Protein AF-A0A257JCW4-F1 (afdb_monomer_lite)

Foldseek 3Di:
DDDPVNVVVVVVVVVVVVVCVCCVVVPPDPLCVFAPPDAQDDDPQWDRPGRFWIAGPVRDIGGDDDPDDDPPCPVVVVD

Radius of gyration: 21.8 Å; chains: 1; bounding box: 38×29×60 Å

Secondary structure (DSSP, 8-state):
---HHHHHHHHHHHHHHHHHHHHHHHHS-THHHHS-SSPPP--TTEEESSSSEEEETTS-EEE---S---SS-HHHHH-

pLDDT: mean 89.46, std 7.41, range [60.53, 96.88]

Sequence (79 aa):
MSTRRKFLLGTASVAAAGTALVVGWGLLPVRQRLRGSTPLTTAPGQQAFNGWVKIGADDTVTIQVPKSEMGQGVLTSLA

Structure (mmCIF, N/CA/C/O backbone):
data_AF-A0A257JCW4-F1
#
_entry.id   AF-A0A257JCW4-F1
#
loop_
_atom_site.group_PDB
_atom_site.id
_atom_site.type_symbol
_atom_site.label_atom_id
_atom_site.label_alt_id
_atom_site.label_comp_id
_atom_site.label_asym_id
_atom_site.label_entity_id
_atom_site.label_seq_id
_atom_site.pdbx_PDB_ins_code
_atom_site.Cartn_x
_atom_site.Cartn_y
_atom_site.Cartn_z
_atom_site.occupancy
_atom_site.B_iso_or_equiv
_atom_site.auth_seq_id
_atom_site.auth_comp_id
_atom_site.auth_asym_id
_atom_site.auth_atom_id
_atom_site.pdbx_PDB_model_num
ATOM 1 N N . MET A 1 1 ? 25.322 11.316 -34.793 1.00 60.53 1 MET A N 1
ATOM 2 C CA . MET A 1 1 ? 24.243 10.873 -35.711 1.00 60.53 1 MET A CA 1
ATOM 3 C C . MET A 1 1 ? 23.621 9.581 -35.198 1.00 60.53 1 MET A C 1
ATOM 5 O O . MET A 1 1 ? 24.305 8.565 -35.139 1.00 60.53 1 MET A O 1
ATOM 9 N N . SER A 1 2 ? 22.354 9.616 -34.776 1.00 67.00 2 SER A N 1
ATOM 10 C CA . SER A 1 2 ? 21.601 8.396 -34.458 1.00 67.00 2 SER A CA 1
ATOM 11 C C . SER A 1 2 ? 21.150 7.739 -35.763 1.00 67.00 2 SER A C 1
ATOM 13 O O . SER A 1 2 ? 20.471 8.363 -36.574 1.00 67.00 2 SER A O 1
ATOM 15 N N . THR A 1 3 ? 21.578 6.503 -36.012 1.00 88.75 3 THR A N 1
ATOM 16 C CA . THR A 1 3 ? 21.159 5.732 -37.190 1.00 88.75 3 THR A CA 1
ATOM 17 C C . THR A 1 3 ? 19.758 5.165 -36.955 1.00 88.75 3 THR A C 1
ATOM 19 O O . THR A 1 3 ? 19.463 4.727 -35.844 1.00 88.75 3 THR A O 1
ATOM 22 N N . ARG A 1 4 ? 18.922 5.064 -38.001 1.00 92.62 4 ARG A N 1
ATOM 23 C CA . ARG A 1 4 ? 17.569 4.462 -37.942 1.00 92.62 4 ARG A CA 1
ATOM 24 C C . ARG A 1 4 ? 17.530 3.128 -37.180 1.00 92.62 4 ARG A C 1
ATOM 26 O O . ARG A 1 4 ? 16.626 2.895 -36.389 1.00 92.62 4 ARG A O 1
ATOM 33 N N . ARG A 1 5 ? 18.566 2.295 -37.334 1.00 92.06 5 ARG A N 1
ATOM 34 C CA . ARG A 1 5 ? 18.741 1.038 -36.588 1.00 92.06 5 ARG A CA 1
ATOM 35 C C . ARG A 1 5 ? 18.784 1.230 -35.067 1.00 92.06 5 ARG A C 1
ATOM 37 O O . ARG A 1 5 ? 18.135 0.482 -34.352 1.00 92.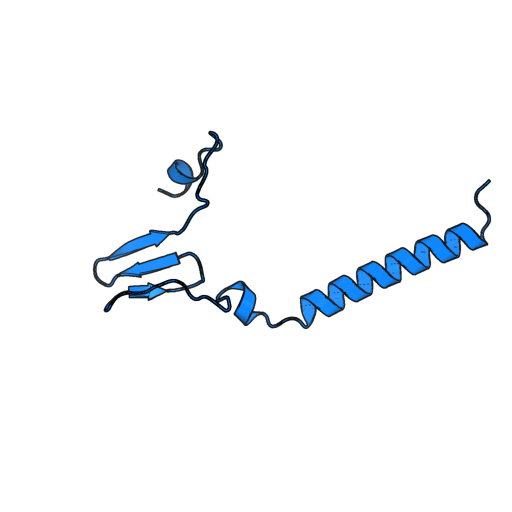06 5 ARG A O 1
ATOM 44 N N . LYS A 1 6 ? 19.525 2.223 -34.564 1.00 91.25 6 LYS A N 1
ATOM 45 C CA . LYS A 1 6 ? 19.621 2.506 -33.121 1.00 91.25 6 LYS A CA 1
ATOM 46 C C . LYS A 1 6 ? 18.287 3.006 -32.565 1.00 91.25 6 LYS A C 1
ATOM 48 O O . LYS A 1 6 ? 17.913 2.620 -31.467 1.00 91.25 6 LYS A O 1
ATOM 53 N N . PHE A 1 7 ? 17.555 3.803 -33.346 1.00 92.62 7 PHE A N 1
ATOM 54 C CA . PHE A 1 7 ? 16.216 4.267 -32.978 1.00 92.62 7 PHE A CA 1
ATOM 55 C C . PHE A 1 7 ? 15.202 3.115 -32.885 1.00 92.62 7 PHE A C 1
ATOM 57 O O . PHE A 1 7 ? 14.485 3.002 -31.892 1.00 92.62 7 PHE A O 1
ATOM 64 N N . LEU A 1 8 ? 15.184 2.219 -33.877 1.00 94.69 8 LEU A N 1
ATOM 65 C CA . LEU A 1 8 ? 14.302 1.047 -33.871 1.00 94.69 8 LEU A CA 1
ATOM 66 C C . LEU A 1 8 ? 14.625 0.089 -32.718 1.00 94.69 8 LEU A C 1
ATOM 68 O O . LEU A 1 8 ? 13.721 -0.378 -32.036 1.00 94.69 8 LEU A O 1
ATOM 72 N N . LEU A 1 9 ? 15.909 -0.156 -32.450 1.00 94.56 9 LEU A N 1
ATOM 73 C CA . LEU A 1 9 ? 16.322 -0.992 -31.320 1.00 94.56 9 LEU A CA 1
ATOM 74 C C . LEU A 1 9 ? 15.969 -0.351 -29.970 1.00 94.56 9 LEU A C 1
ATOM 76 O O . LEU A 1 9 ? 15.472 -1.037 -29.081 1.00 94.56 9 LEU A O 1
ATOM 80 N N . GLY A 1 10 ? 16.170 0.962 -29.828 1.00 93.81 10 GLY A N 1
ATOM 81 C CA . GLY A 1 10 ? 15.813 1.695 -28.613 1.00 93.81 10 GLY A CA 1
ATOM 82 C C . GLY A 1 10 ? 14.313 1.630 -28.320 1.00 93.81 10 GLY A C 1
ATOM 83 O O . GLY A 1 10 ? 13.910 1.219 -27.236 1.00 93.81 10 GLY A O 1
ATOM 84 N N . THR A 1 11 ? 13.477 1.952 -29.305 1.00 92.81 11 THR A N 1
ATOM 85 C CA . THR A 1 11 ? 12.012 1.925 -29.148 1.00 92.81 11 THR A CA 1
ATOM 86 C C . THR A 1 11 ? 11.474 0.517 -28.887 1.00 92.81 11 THR A C 1
ATOM 88 O O . THR A 1 11 ? 10.664 0.342 -27.978 1.00 92.81 11 THR A O 1
ATOM 91 N N . ALA A 1 12 ? 11.979 -0.501 -29.593 1.00 95.31 12 ALA A N 1
ATOM 92 C CA . ALA A 1 12 ? 11.613 -1.896 -29.346 1.00 95.31 12 ALA A CA 1
ATOM 93 C C . ALA A 1 12 ? 11.977 -2.349 -27.921 1.00 95.31 12 ALA A C 1
ATOM 95 O O . ALA A 1 12 ? 11.184 -3.025 -27.268 1.00 95.31 12 ALA A O 1
ATOM 96 N N . SER A 1 13 ? 13.144 -1.940 -27.410 1.00 93.88 13 SER A N 1
ATOM 97 C CA . SER A 1 13 ? 13.577 -2.298 -26.054 1.00 93.88 13 SER A CA 1
ATOM 98 C C . SER A 1 13 ? 12.697 -1.678 -24.963 1.00 93.88 13 SER A C 1
ATOM 100 O O . SER A 1 13 ? 12.322 -2.365 -24.015 1.00 93.88 13 SER A O 1
ATOM 102 N N . VAL A 1 14 ? 12.293 -0.413 -25.127 1.00 96.19 14 VAL A N 1
ATOM 103 C CA . VAL A 1 14 ? 11.388 0.272 -24.190 1.00 96.19 14 VAL A CA 1
ATOM 104 C C . VAL A 1 14 ? 10.005 -0.376 -24.211 1.00 96.19 14 VAL A C 1
ATOM 106 O O . VAL A 1 14 ? 9.432 -0.631 -23.154 1.00 96.19 14 VAL A O 1
ATOM 109 N N . ALA A 1 15 ? 9.489 -0.699 -25.400 1.00 96.06 15 ALA A N 1
ATOM 110 C CA . ALA A 1 15 ? 8.203 -1.373 -25.543 1.00 96.06 15 ALA A CA 1
ATOM 111 C C . ALA A 1 15 ? 8.212 -2.764 -24.888 1.00 96.06 15 ALA A C 1
ATOM 113 O O . ALA A 1 15 ? 7.276 -3.113 -24.166 1.00 96.06 15 ALA A O 1
ATOM 114 N N . ALA A 1 16 ? 9.284 -3.536 -25.082 1.00 96.00 16 ALA A N 1
ATOM 115 C CA . ALA A 1 16 ? 9.443 -4.842 -24.453 1.00 96.00 16 ALA A CA 1
ATOM 116 C C . ALA A 1 16 ? 9.508 -4.733 -22.921 1.00 96.00 16 ALA A C 1
ATOM 118 O O . ALA A 1 16 ? 8.789 -5.451 -22.229 1.00 96.00 16 ALA A O 1
ATOM 119 N N . ALA A 1 17 ? 10.304 -3.799 -22.389 1.00 96.12 17 ALA A N 1
ATOM 120 C CA . ALA A 1 17 ? 10.415 -3.572 -20.948 1.00 96.12 17 ALA A CA 1
ATOM 121 C C . ALA A 1 17 ? 9.081 -3.124 -20.327 1.00 96.12 17 ALA A C 1
ATOM 123 O O . ALA A 1 17 ? 8.670 -3.654 -19.295 1.00 96.12 17 ALA A O 1
ATOM 124 N N . GLY A 1 18 ? 8.371 -2.199 -20.980 1.00 96.19 18 GLY A N 1
ATOM 125 C CA . GLY A 1 18 ? 7.051 -1.747 -20.541 1.00 96.19 18 GLY A CA 1
ATOM 126 C C . GLY A 1 18 ? 6.023 -2.877 -20.544 1.00 96.19 18 GLY A C 1
ATOM 127 O O . GLY A 1 18 ? 5.307 -3.063 -19.563 1.00 96.19 18 GLY A O 1
ATOM 128 N N . THR A 1 19 ? 5.998 -3.688 -21.605 1.00 96.06 19 THR A N 1
ATOM 129 C CA . THR A 1 19 ? 5.085 -4.837 -21.710 1.00 96.06 19 THR A CA 1
ATOM 130 C C . THR A 1 19 ? 5.377 -5.873 -20.629 1.00 96.06 19 THR A C 1
ATOM 132 O O . THR A 1 19 ? 4.459 -6.322 -19.947 1.00 96.06 19 THR A O 1
ATOM 135 N N . ALA A 1 20 ? 6.651 -6.213 -20.415 1.00 94.81 20 ALA A N 1
ATOM 136 C CA . ALA A 1 20 ? 7.058 -7.144 -19.369 1.00 94.81 20 ALA A CA 1
ATOM 137 C C . ALA A 1 20 ? 6.668 -6.645 -17.968 1.00 94.81 20 ALA A C 1
ATOM 139 O O . ALA A 1 20 ? 6.186 -7.435 -17.159 1.00 94.81 20 ALA A O 1
ATOM 140 N N . LEU A 1 21 ? 6.808 -5.343 -17.690 1.00 94.44 21 LEU A N 1
ATOM 141 C CA . LEU A 1 21 ? 6.390 -4.752 -16.418 1.00 94.44 21 LEU A CA 1
ATOM 142 C C . LEU A 1 21 ? 4.872 -4.827 -16.224 1.00 94.44 21 LEU A C 1
ATOM 144 O O . LEU A 1 21 ? 4.419 -5.244 -15.161 1.00 94.44 21 LEU A O 1
ATOM 148 N N . VAL A 1 22 ? 4.089 -4.448 -17.238 1.00 94.50 22 VAL A N 1
ATOM 149 C CA . VAL A 1 22 ? 2.618 -4.480 -17.170 1.00 94.50 22 VAL A CA 1
ATOM 150 C C . VAL A 1 22 ? 2.119 -5.907 -16.966 1.00 94.50 22 VAL A C 1
ATOM 152 O O . VAL A 1 22 ? 1.299 -6.146 -16.081 1.00 94.50 22 VAL A O 1
ATOM 155 N N . VAL A 1 23 ? 2.641 -6.863 -17.738 1.00 94.25 23 VAL A N 1
ATOM 156 C CA . VAL A 1 23 ? 2.267 -8.279 -17.633 1.00 94.25 23 VAL A CA 1
ATOM 157 C C . VAL A 1 23 ? 2.711 -8.856 -16.291 1.00 94.25 23 VAL A C 1
ATOM 159 O O . VAL A 1 23 ? 1.903 -9.460 -15.591 1.00 94.25 23 VAL A O 1
ATOM 162 N N . GLY A 1 24 ? 3.965 -8.629 -15.895 1.00 90.75 24 GLY A N 1
ATOM 163 C CA . GLY A 1 24 ? 4.499 -9.101 -14.620 1.00 90.75 24 GLY A CA 1
ATOM 164 C C . GLY A 1 24 ? 3.699 -8.557 -13.440 1.00 90.75 24 GLY A C 1
ATOM 165 O O . GLY A 1 24 ? 3.216 -9.324 -12.615 1.00 90.75 24 GLY A O 1
ATOM 166 N N . TRP A 1 25 ? 3.476 -7.245 -13.379 1.00 89.44 25 TRP A N 1
ATOM 167 C CA . TRP A 1 25 ? 2.708 -6.638 -12.295 1.00 89.44 25 TRP A CA 1
ATOM 168 C C . TRP A 1 25 ? 1.231 -7.045 -12.315 1.00 89.44 25 TRP A C 1
ATOM 170 O O . TRP A 1 25 ? 0.661 -7.295 -11.254 1.00 89.44 25 TRP A O 1
ATOM 180 N N . GLY A 1 26 ? 0.613 -7.128 -13.496 1.00 89.44 26 GLY A N 1
ATOM 181 C CA . GLY A 1 26 ? -0.798 -7.478 -13.664 1.00 89.44 26 GLY A CA 1
ATOM 182 C C . GLY A 1 26 ? -1.123 -8.930 -13.310 1.00 89.44 26 GLY A C 1
ATOM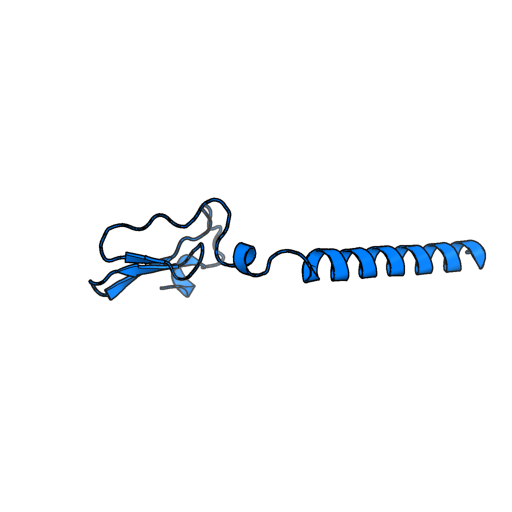 183 O O . GLY A 1 26 ? -2.176 -9.185 -12.732 1.00 89.44 26 GLY A O 1
ATOM 184 N N . LEU A 1 27 ? -0.218 -9.867 -13.610 1.00 89.81 27 LEU A N 1
ATOM 185 C CA . LEU A 1 27 ? -0.400 -11.291 -13.308 1.00 89.81 27 LEU A CA 1
ATOM 186 C C . LEU A 1 27 ? 0.045 -11.678 -11.891 1.00 89.81 27 LEU A C 1
ATOM 188 O O . LEU A 1 27 ? -0.356 -12.732 -11.394 1.00 89.81 27 LEU A O 1
ATOM 192 N N . LEU A 1 28 ? 0.853 -10.852 -11.217 1.00 85.44 28 LEU A N 1
ATOM 193 C CA . LEU A 1 28 ? 1.231 -11.103 -9.827 1.00 85.44 28 LEU A CA 1
ATOM 194 C C . LEU A 1 28 ? -0.009 -11.097 -8.905 1.00 85.44 28 LEU A C 1
ATOM 196 O O . LEU A 1 28 ? -0.869 -10.220 -9.037 1.00 85.44 28 LEU A O 1
ATOM 200 N N . PRO A 1 29 ? -0.109 -12.023 -7.928 1.00 80.38 29 PRO A N 1
ATOM 201 C CA . PRO A 1 29 ? -1.303 -12.172 -7.100 1.00 80.38 29 PRO A CA 1
ATOM 202 C C . PRO A 1 29 ? -1.693 -10.882 -6.362 1.00 80.38 29 PRO A C 1
ATOM 204 O O . PRO A 1 29 ? -1.016 -10.443 -5.432 1.00 80.38 29 PRO A O 1
ATOM 2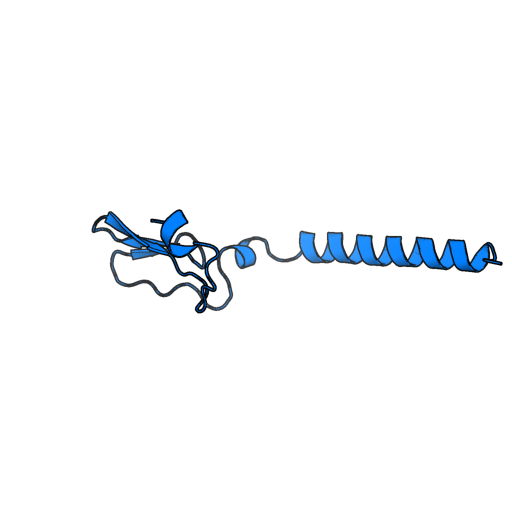07 N N . VAL A 1 30 ? -2.852 -10.312 -6.705 1.00 72.75 30 VAL A N 1
ATOM 208 C CA . VAL A 1 30 ? -3.362 -9.059 -6.109 1.00 72.75 30 VAL A CA 1
ATOM 209 C C . VAL A 1 30 ? -3.504 -9.160 -4.585 1.00 72.75 30 VAL A C 1
ATOM 211 O O . VAL A 1 30 ? -3.160 -8.226 -3.863 1.00 72.75 30 VAL A O 1
ATOM 214 N N . ARG A 1 31 ? -3.929 -10.323 -4.075 1.00 66.12 31 ARG A N 1
ATOM 215 C CA . ARG A 1 31 ? -4.101 -10.586 -2.632 1.00 66.12 31 ARG A CA 1
ATOM 216 C C . ARG A 1 31 ? -2.832 -10.353 -1.805 1.00 66.12 31 ARG A C 1
ATOM 218 O O . ARG A 1 31 ? -2.928 -9.908 -0.663 1.00 66.12 31 ARG A O 1
ATOM 225 N N . GLN A 1 32 ? -1.655 -10.600 -2.384 1.00 72.75 32 GLN A N 1
ATOM 226 C CA . GLN A 1 32 ? -0.374 -10.451 -1.687 1.00 72.75 32 GLN A CA 1
ATOM 227 C C . GLN A 1 32 ? 0.023 -8.985 -1.470 1.00 72.75 32 GLN A C 1
ATOM 229 O O . GLN A 1 32 ? 0.891 -8.704 -0.650 1.00 72.75 32 GLN A O 1
ATOM 234 N N . ARG A 1 33 ? -0.640 -8.043 -2.155 1.00 77.44 33 ARG A N 1
ATOM 235 C CA . ARG A 1 33 ? -0.402 -6.599 -2.005 1.00 77.44 33 ARG A CA 1
ATOM 236 C C . ARG A 1 33 ? -0.979 -6.050 -0.703 1.00 77.44 33 ARG A C 1
ATOM 238 O O . ARG A 1 33 ? -0.413 -5.137 -0.117 1.00 77.44 33 ARG A O 1
ATOM 245 N N . LEU A 1 34 ? -2.105 -6.612 -0.260 1.00 80.62 34 LEU A N 1
ATOM 246 C CA . LEU A 1 34 ? -2.769 -6.213 0.982 1.00 80.62 34 LEU A CA 1
ATOM 247 C C . LEU A 1 34 ? -2.397 -7.122 2.150 1.00 80.62 34 LEU A C 1
ATOM 249 O O . LEU A 1 34 ? -2.348 -6.649 3.279 1.00 80.62 34 LEU A O 1
ATOM 253 N N . ARG A 1 35 ? -2.123 -8.407 1.903 1.00 79.50 35 ARG A N 1
ATOM 254 C CA . ARG A 1 35 ? -1.630 -9.343 2.919 1.00 79.50 35 ARG A CA 1
ATOM 255 C C . ARG A 1 35 ? -0.399 -10.075 2.401 1.00 79.50 35 ARG A C 1
ATOM 257 O O . ARG A 1 35 ? -0.520 -11.011 1.614 1.00 79.50 35 ARG A O 1
ATOM 264 N N . GLY A 1 36 ? 0.772 -9.622 2.843 1.00 77.62 36 GLY A N 1
ATOM 265 C CA . GLY A 1 36 ? 2.053 -10.236 2.504 1.00 77.62 36 GLY A CA 1
ATOM 266 C C . GLY A 1 36 ? 2.231 -11.630 3.114 1.00 77.62 36 GLY A C 1
ATOM 267 O O . GLY A 1 36 ? 1.388 -12.114 3.870 1.00 77.62 36 GLY A O 1
ATOM 268 N N . SER A 1 37 ? 3.357 -12.273 2.798 1.00 81.38 37 SER A N 1
ATOM 269 C CA . SER A 1 37 ? 3.743 -13.576 3.365 1.00 81.38 37 SER A CA 1
ATOM 270 C C . SER A 1 37 ? 3.899 -13.546 4.886 1.00 81.38 37 SER A C 1
ATOM 272 O O . SER A 1 37 ? 3.690 -14.563 5.541 1.00 81.38 37 SER A O 1
ATOM 274 N N . THR A 1 38 ? 4.237 -12.379 5.433 1.00 84.94 38 THR A N 1
ATOM 275 C CA . THR A 1 38 ? 4.290 -12.112 6.870 1.00 84.94 38 THR A CA 1
ATOM 276 C C . THR A 1 38 ? 3.082 -11.246 7.232 1.00 84.94 38 THR A C 1
ATOM 278 O O . THR A 1 38 ? 3.117 -10.035 7.008 1.00 84.94 38 THR A O 1
ATOM 281 N N . PRO A 1 39 ? 1.973 -11.843 7.700 1.00 84.19 39 PRO A N 1
ATOM 282 C CA . PRO A 1 39 ? 0.767 -11.093 8.021 1.00 84.19 39 PRO A CA 1
ATOM 283 C C . PRO A 1 39 ? 0.955 -10.229 9.274 1.00 84.19 39 PRO A C 1
ATOM 285 O O . PRO A 1 39 ? 1.781 -10.523 10.137 1.00 84.19 39 PRO A O 1
ATOM 288 N N . LEU A 1 40 ? 0.141 -9.177 9.381 1.00 89.62 40 LEU A N 1
ATOM 289 C CA . LEU A 1 40 ? 0.085 -8.317 10.559 1.00 89.62 40 LEU A CA 1
ATOM 290 C C . LEU A 1 40 ? -0.338 -9.128 11.793 1.00 89.62 40 LEU A C 1
ATOM 292 O O . LEU A 1 40 ? -1.378 -9.786 11.773 1.00 89.62 40 LEU A O 1
ATOM 296 N N . THR A 1 41 ? 0.443 -9.056 12.872 1.00 91.19 41 THR A N 1
ATOM 297 C CA . THR A 1 41 ? 0.149 -9.776 14.118 1.00 91.19 41 THR A CA 1
ATOM 298 C C . THR A 1 41 ? -1.136 -9.261 14.770 1.00 91.19 41 THR A C 1
ATOM 300 O O . THR A 1 41 ? -1.257 -8.072 15.095 1.00 91.19 41 THR A O 1
ATOM 303 N N . THR A 1 42 ? -2.077 -10.170 15.019 1.00 93.31 42 THR A N 1
ATOM 304 C CA . THR A 1 42 ? -3.367 -9.910 15.676 1.00 93.31 42 THR A CA 1
ATOM 305 C C . THR A 1 42 ? -3.471 -10.664 16.999 1.00 93.31 42 THR A C 1
ATOM 307 O O . THR A 1 42 ? -3.069 -11.823 17.082 1.00 93.31 42 THR A O 1
ATOM 310 N N . ALA A 1 43 ? -4.039 -10.021 18.016 1.00 91.81 43 ALA A N 1
ATOM 311 C CA . ALA A 1 43 ? -4.461 -10.656 19.266 1.00 91.81 43 ALA A CA 1
ATOM 312 C C . ALA A 1 43 ? -5.946 -11.085 19.191 1.00 91.81 43 ALA A C 1
ATOM 314 O O . ALA A 1 43 ? -6.644 -10.675 18.257 1.00 91.81 43 ALA A O 1
ATOM 315 N N . PRO A 1 44 ? -6.462 -11.886 20.147 1.00 93.25 44 PRO A N 1
ATOM 316 C CA . PRO A 1 44 ? -7.894 -12.173 20.235 1.00 93.25 44 PRO A CA 1
ATOM 317 C C . PRO A 1 44 ? -8.726 -10.884 20.237 1.00 93.25 44 PRO A C 1
ATOM 319 O O . PRO A 1 44 ? -8.378 -9.920 20.914 1.00 93.25 44 PRO A O 1
ATOM 322 N N . GLY A 1 45 ? -9.802 -10.856 19.446 1.00 93.38 45 GLY A N 1
ATOM 323 C CA . GLY A 1 45 ? -10.646 -9.667 19.285 1.00 93.38 45 GLY A CA 1
ATOM 324 C C . GLY A 1 45 ? -10.091 -8.595 18.340 1.00 93.38 45 GLY A C 1
ATOM 325 O O . GLY A 1 45 ? -10.738 -7.568 18.175 1.00 93.38 45 GLY A O 1
ATOM 326 N N . GLN A 1 46 ? -8.934 -8.806 17.698 1.00 95.88 46 GLN A N 1
ATOM 327 C CA . GLN A 1 46 ? -8.391 -7.888 16.691 1.00 95.88 46 GLN A CA 1
ATOM 328 C C . GLN A 1 46 ? -8.580 -8.422 15.273 1.00 95.88 46 GLN A C 1
ATOM 330 O O . GLN A 1 46 ? -8.187 -9.547 14.962 1.00 95.88 46 GLN A O 1
ATOM 335 N N . GLN A 1 47 ? -9.085 -7.569 14.384 1.00 94.50 47 GLN A N 1
ATOM 336 C CA . GLN A 1 47 ? -9.246 -7.861 12.966 1.00 94.50 47 GLN A CA 1
ATOM 337 C C . GLN A 1 47 ? -8.250 -7.044 12.140 1.00 94.50 47 GLN A C 1
ATOM 339 O O . GLN A 1 47 ? -8.318 -5.817 12.099 1.00 94.50 47 GLN A O 1
ATOM 344 N N . ALA A 1 48 ? -7.332 -7.721 11.445 1.00 93.38 48 ALA A 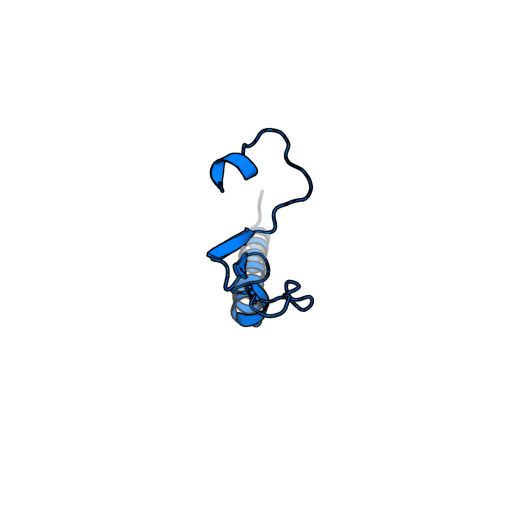N 1
ATOM 345 C CA . ALA A 1 48 ? -6.462 -7.080 10.458 1.00 93.38 48 ALA A CA 1
ATOM 346 C C . ALA A 1 48 ? -7.199 -6.894 9.126 1.00 93.38 48 ALA A C 1
ATOM 348 O O . ALA A 1 48 ? -7.777 -7.844 8.594 1.00 9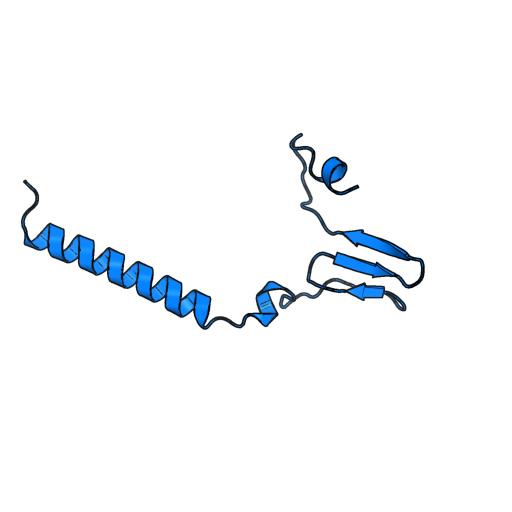3.38 48 ALA A O 1
ATOM 349 N N . PHE A 1 49 ? -7.128 -5.696 8.549 1.00 90.69 49 PHE A N 1
ATOM 350 C CA . PHE A 1 49 ? -7.709 -5.388 7.236 1.00 90.69 49 PHE A CA 1
ATOM 351 C C . PHE A 1 49 ? -6.677 -5.560 6.121 1.00 90.69 49 PHE A C 1
ATOM 353 O O . PHE A 1 49 ? -6.985 -6.079 5.048 1.00 90.69 49 PHE A O 1
ATOM 360 N N . ASN A 1 50 ? -5.426 -5.205 6.404 1.00 90.50 50 ASN A N 1
ATOM 361 C CA . ASN A 1 50 ? -4.278 -5.383 5.522 1.00 90.50 50 ASN A CA 1
ATOM 362 C C . ASN A 1 50 ? -3.002 -5.615 6.363 1.00 90.50 50 ASN A C 1
ATOM 364 O O . ASN A 1 50 ? -3.078 -5.893 7.559 1.00 90.50 50 ASN A O 1
ATOM 368 N N . GLY A 1 51 ? -1.828 -5.527 5.739 1.00 89.06 51 GLY A N 1
ATOM 369 C CA . GLY A 1 51 ? -0.528 -5.676 6.397 1.00 89.06 51 GLY A CA 1
ATOM 370 C C . GLY A 1 51 ? -0.152 -4.546 7.362 1.00 89.06 51 GLY A C 1
ATOM 371 O O . GLY A 1 51 ? 0.879 -4.653 8.011 1.00 89.06 51 GLY A O 1
ATOM 372 N N . TRP A 1 52 ? -0.965 -3.493 7.470 1.00 90.06 52 TRP A N 1
ATOM 373 C CA . TRP A 1 52 ? -0.622 -2.254 8.172 1.00 90.06 52 TRP A CA 1
ATOM 374 C C . TRP A 1 52 ? -1.682 -1.807 9.183 1.00 90.06 52 TRP A C 1
ATOM 376 O O . TRP A 1 52 ? -1.336 -1.145 10.150 1.00 90.06 52 TRP A O 1
ATOM 386 N N . VAL A 1 53 ? -2.954 -2.164 8.995 1.00 93.56 53 VAL A N 1
ATOM 387 C CA . VAL A 1 53 ? -4.088 -1.668 9.788 1.00 93.56 53 VAL A CA 1
ATOM 388 C C . VAL A 1 53 ? -4.877 -2.824 10.396 1.00 93.56 53 VAL A C 1
ATOM 390 O O . VAL A 1 53 ? -5.274 -3.765 9.696 1.00 93.56 53 VAL A O 1
ATOM 393 N N . LYS A 1 54 ? -5.157 -2.717 11.698 1.00 95.00 54 LYS A N 1
ATOM 394 C CA . LYS A 1 54 ? -6.072 -3.595 12.438 1.00 95.00 54 LYS A CA 1
ATOM 395 C C . LYS A 1 54 ? -6.948 -2.800 13.404 1.00 95.00 54 LYS A C 1
ATOM 397 O O . LYS A 1 54 ? -6.532 -1.747 13.879 1.00 95.00 54 LYS A O 1
ATOM 402 N N . ILE A 1 55 ? -8.128 -3.329 13.707 1.00 96.56 55 ILE A N 1
ATOM 403 C CA . ILE A 1 55 ? -9.073 -2.738 14.665 1.00 96.56 55 ILE A CA 1
ATOM 404 C C . ILE A 1 55 ? -9.419 -3.790 15.718 1.00 96.56 55 ILE A C 1
ATOM 406 O O . ILE A 1 55 ? -9.640 -4.956 15.375 1.00 96.56 55 ILE A O 1
ATOM 410 N N . GLY A 1 56 ? -9.390 -3.397 16.988 1.00 96.88 56 GLY A N 1
ATOM 411 C CA . GLY A 1 56 ? -9.820 -4.216 18.116 1.00 96.88 56 GLY A CA 1
ATOM 412 C C . GLY A 1 56 ? -11.316 -4.087 18.396 1.00 96.88 56 GLY A C 1
ATOM 413 O O . GLY A 1 56 ? -11.951 -3.108 18.020 1.00 96.88 56 GLY A O 1
ATOM 414 N N . ALA A 1 57 ? -11.883 -5.084 19.073 1.00 96.50 57 ALA A N 1
ATOM 415 C CA . ALA A 1 57 ? -13.267 -5.056 19.554 1.00 96.50 57 ALA A CA 1
ATOM 416 C C . ALA A 1 57 ? -13.518 -3.996 20.649 1.00 96.50 57 ALA A C 1
ATOM 418 O O . ALA A 1 57 ? -14.656 -3.779 21.043 1.00 96.50 57 ALA A O 1
ATOM 419 N N . ASP A 1 58 ? -12.453 -3.372 21.146 1.00 95.75 58 ASP A N 1
ATOM 420 C CA . ASP A 1 58 ? -12.425 -2.246 22.078 1.00 95.75 58 ASP A CA 1
ATOM 421 C C . ASP A 1 58 ? -12.402 -0.879 21.364 1.00 95.75 58 ASP A C 1
ATOM 423 O O . ASP A 1 58 ? -12.049 0.124 21.973 1.00 95.75 58 ASP A O 1
ATOM 427 N N . ASP A 1 59 ? -12.716 -0.849 20.065 1.00 95.38 59 ASP A N 1
ATOM 428 C CA . ASP A 1 59 ? -12.659 0.322 19.178 1.00 95.38 59 ASP A CA 1
ATOM 429 C C . ASP A 1 59 ? -11.252 0.926 18.983 1.00 95.38 59 ASP A C 1
ATOM 431 O O . ASP A 1 59 ? -11.086 1.965 18.338 1.00 95.38 59 ASP A O 1
ATOM 435 N N . THR A 1 60 ? -10.196 0.243 19.440 1.00 95.44 60 THR A N 1
ATOM 436 C CA . THR A 1 60 ? -8.813 0.681 19.222 1.00 95.44 60 THR A CA 1
ATOM 437 C C . THR A 1 60 ? -8.371 0.415 17.779 1.00 95.44 60 THR A C 1
ATOM 439 O O . THR A 1 60 ? -8.260 -0.736 17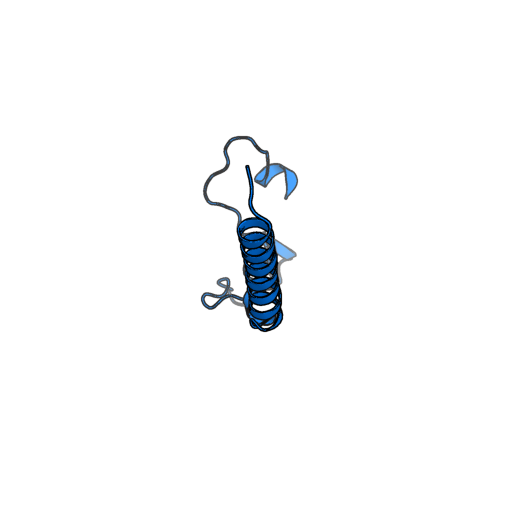.340 1.00 95.44 60 THR A O 1
ATOM 442 N N . VAL A 1 61 ? -8.019 1.475 17.042 1.00 94.88 61 VAL A N 1
ATOM 443 C CA . VAL A 1 61 ? -7.414 1.386 15.701 1.00 94.88 61 VAL A CA 1
ATOM 444 C C . VAL A 1 61 ? -5.890 1.390 15.816 1.00 94.88 61 VAL A C 1
ATOM 446 O O . VAL A 1 61 ? -5.291 2.321 16.343 1.00 94.88 61 VAL A O 1
ATOM 449 N N . THR A 1 62 ? -5.233 0.347 15.307 1.00 94.12 62 THR A N 1
ATOM 450 C CA . THR A 1 62 ? -3.765 0.247 15.271 1.00 94.12 62 THR A CA 1
ATOM 451 C C . THR A 1 62 ? -3.257 0.332 13.837 1.00 94.12 62 THR A C 1
ATOM 453 O O . THR A 1 62 ? -3.671 -0.458 12.983 1.00 94.12 62 THR A O 1
ATOM 456 N N . ILE A 1 63 ? -2.301 1.232 13.597 1.00 92.44 63 ILE A N 1
ATOM 457 C CA . ILE A 1 63 ? -1.654 1.437 12.297 1.00 92.44 63 ILE A CA 1
ATOM 458 C C . ILE A 1 63 ? -0.141 1.234 12.443 1.00 92.44 63 ILE A C 1
ATOM 460 O O . ILE A 1 63 ? 0.493 1.828 13.312 1.00 92.44 63 ILE A O 1
ATOM 464 N N . GLN A 1 64 ? 0.452 0.392 11.596 1.00 90.19 64 GLN A N 1
ATOM 465 C CA . GLN A 1 64 ? 1.901 0.263 11.466 1.00 90.19 64 GLN A CA 1
ATOM 466 C C . GLN A 1 64 ? 2.438 1.305 10.488 1.00 90.19 64 GLN A C 1
ATOM 468 O O . GLN A 1 64 ? 1.994 1.392 9.345 1.00 90.19 64 GLN A O 1
ATOM 473 N N . VAL A 1 65 ? 3.433 2.061 10.940 1.00 89.38 65 VAL A N 1
ATOM 474 C CA . VAL A 1 65 ? 4.102 3.122 10.180 1.00 89.38 65 VAL A CA 1
ATOM 475 C C . VAL A 1 65 ? 5.607 2.843 10.079 1.00 89.38 65 VAL A C 1
ATOM 477 O O . VAL A 1 65 ? 6.126 2.004 10.825 1.00 89.38 65 VAL A O 1
ATOM 480 N N . PRO A 1 66 ? 6.338 3.512 9.167 1.00 83.50 66 PRO A N 1
ATOM 481 C CA . PRO A 1 66 ? 7.788 3.386 9.082 1.00 83.50 66 PRO A CA 1
ATOM 482 C C . PRO A 1 66 ? 8.478 3.664 10.419 1.00 83.50 66 PRO A C 1
ATOM 484 O O . PRO A 1 66 ? 8.074 4.543 11.175 1.00 83.50 66 PRO A O 1
ATOM 487 N N . LYS A 1 67 ? 9.575 2.945 10.679 1.00 84.12 67 LYS A N 1
ATOM 488 C CA . LYS A 1 67 ? 10.355 3.081 11.919 1.00 84.12 67 LYS A CA 1
ATOM 489 C C . LYS A 1 67 ? 10.966 4.477 12.108 1.00 84.12 67 LYS A C 1
ATOM 491 O O . LYS A 1 67 ? 11.261 4.849 13.238 1.00 84.12 67 LYS A O 1
ATOM 496 N N . SER A 1 68 ? 11.204 5.211 11.020 1.00 89.44 68 SER A N 1
ATOM 497 C CA . SER A 1 68 ? 11.836 6.528 11.057 1.00 89.44 68 SER A CA 1
ATOM 498 C C . SER A 1 68 ? 10.938 7.584 10.425 1.00 89.44 68 SER A C 1
ATOM 500 O O . SER A 1 68 ? 10.431 7.419 9.315 1.00 89.44 68 SER A O 1
ATOM 502 N N . GLU A 1 69 ? 10.771 8.667 11.173 1.00 88.19 69 GLU A N 1
ATOM 503 C CA . GLU A 1 69 ? 10.107 9.903 10.791 1.00 88.19 69 GLU A CA 1
ATOM 504 C C . GLU A 1 69 ? 11.176 11.013 10.867 1.00 88.19 69 GLU A C 1
ATOM 506 O O . GLU A 1 69 ? 11.980 11.018 11.800 1.00 88.19 69 GLU A O 1
ATOM 511 N N . MET A 1 70 ? 11.276 11.856 9.835 1.00 90.88 70 MET A N 1
ATOM 512 C CA . MET A 1 70 ? 12.309 12.891 9.672 1.00 90.88 70 MET A CA 1
ATOM 513 C C . MET A 1 70 ? 11.704 14.308 9.583 1.00 90.88 70 MET A C 1
ATOM 515 O O . MET A 1 70 ? 12.325 15.207 9.017 1.00 90.88 70 MET A O 1
ATOM 519 N N . GLY A 1 71 ? 10.501 14.524 10.122 1.00 91.94 71 GLY A N 1
ATOM 520 C CA . GLY A 1 71 ? 9.795 15.810 10.127 1.00 91.94 71 GLY A CA 1
ATOM 521 C C . GLY A 1 71 ? 8.749 16.004 9.022 1.00 91.94 71 GLY A C 1
ATOM 522 O O . GLY A 1 71 ? 8.197 17.093 8.894 1.00 91.94 71 GLY A O 1
ATOM 523 N N . GLN A 1 72 ? 8.441 14.977 8.230 1.00 93.69 72 GLN A N 1
ATOM 524 C CA . GLN A 1 72 ? 7.347 14.999 7.255 1.00 93.69 72 GLN A CA 1
ATOM 525 C C . GLN A 1 72 ? 5.936 15.020 7.884 1.00 93.69 72 GLN A C 1
ATOM 527 O O . GLN A 1 72 ? 4.965 15.284 7.181 1.00 93.69 72 GLN A O 1
ATOM 532 N N . GLY A 1 73 ? 5.799 14.711 9.178 1.00 91.50 73 GLY A N 1
ATOM 533 C CA . GLY A 1 73 ? 4.540 14.779 9.924 1.00 91.50 73 GLY A CA 1
ATOM 534 C C . GLY A 1 73 ? 3.605 13.579 9.741 1.00 91.50 73 GLY A C 1
ATOM 535 O O . GLY A 1 73 ? 2.410 13.706 9.990 1.00 91.50 73 GLY A O 1
ATOM 536 N N . VAL A 1 74 ? 4.116 12.410 9.334 1.00 89.50 74 VAL A N 1
ATOM 537 C CA . VAL A 1 74 ? 3.284 11.219 9.048 1.00 89.50 74 VAL A CA 1
ATOM 538 C C . VAL A 1 74 ? 2.449 10.805 10.263 1.00 89.50 74 VAL A C 1
ATOM 540 O O . VAL A 1 74 ? 1.236 10.682 10.143 1.00 89.50 74 VAL A O 1
ATOM 543 N N . LEU A 1 75 ? 3.060 10.656 11.442 1.00 88.44 75 LEU A N 1
ATOM 544 C CA . LEU A 1 75 ? 2.339 10.267 12.663 1.00 88.44 75 LEU A CA 1
ATOM 545 C C . LEU A 1 75 ? 1.231 11.263 13.031 1.00 88.44 75 LEU A C 1
ATOM 547 O O . LEU A 1 75 ? 0.126 10.846 13.351 1.00 88.44 75 LEU A O 1
ATOM 551 N N . THR A 1 76 ? 1.514 12.562 12.927 1.00 89.19 76 THR A N 1
ATOM 552 C CA . THR A 1 76 ? 0.544 13.622 13.226 1.00 89.19 76 THR A CA 1
ATOM 553 C C . THR A 1 76 ? -0.603 13.645 12.224 1.00 89.19 76 THR A C 1
ATOM 555 O O . THR A 1 76 ? -1.738 13.863 12.612 1.00 89.19 76 THR A O 1
ATOM 558 N N . SER A 1 77 ? -0.327 13.413 10.939 1.00 89.38 77 SER A N 1
ATOM 559 C CA . SER A 1 77 ? -1.361 13.409 9.895 1.00 89.38 77 SER A CA 1
ATOM 560 C C . SER A 1 77 ? -2.310 12.208 9.956 1.00 89.38 77 SER A C 1
ATOM 562 O O . SER A 1 77 ? -3.390 12.259 9.376 1.00 89.38 77 SER A O 1
ATOM 564 N N . LEU A 1 78 ? -1.883 11.118 10.601 1.00 86.31 78 LEU A N 1
ATOM 565 C CA . LEU A 1 78 ? -2.653 9.879 10.725 1.00 86.31 78 LEU A CA 1
ATOM 566 C C . LEU A 1 78 ? -3.495 9.797 12.007 1.00 86.31 78 LEU A C 1
ATOM 568 O O . LEU A 1 78 ? -4.348 8.913 12.079 1.00 86.31 78 LEU A O 1
ATOM 572 N N . ALA A 1 79 ? -3.217 10.642 13.001 1.00 81.25 79 ALA A N 1
ATOM 573 C CA . ALA A 1 79 ? -3.934 10.703 14.274 1.00 81.25 79 ALA A CA 1
ATOM 574 C C . ALA A 1 79 ? -5.135 11.652 14.181 1.00 81.25 79 ALA A C 1
ATOM 576 O O . ALA A 1 79 ? -6.188 11.298 14.755 1.00 81.25 79 ALA A O 1
#